Protein AF-A0A7K2YZA0-F1 (afdb_monomer)

Solvent-accessible surface area (backbone atoms only — not comparable to full-atom values): 5036 Å² total; per-residue (Å²): 134,83,79,82,76,71,86,74,88,71,52,68,64,88,79,91,63,82,63,75,94,44,72,83,58,48,45,68,35,37,32,52,49,43,53,49,28,36,53,78,51,66,57,85,77,54,80,64,52,53,54,50,47,57,59,54,14,67,50,59,36,42,59,48,50,50,52,27,18,51,44,45,41,73,66,46,84,72,76,72,87,124

Mean predicted aligned error: 5.59 Å

Nearest PDB structures (foldseek):
  3zhi-assembly1_A  TM=3.817E-01  e=6.417E+00  Lactococcus phage TP901-1

Sequence (82 aa):
MTEPIREVPVPREPLHAEPRGIECQTGAENRALLHRALADARVQLGSYDRLIIDWLSNWDSPTVLTVASLIARATGPTEQAT

pLDDT: mean 87.5, std 13.78, range [44.78, 98.25]

Structure (mmCIF, N/CA/C/O backbone):
data_AF-A0A7K2YZA0-F1
#
_entry.id   AF-A0A7K2YZA0-F1
#
loop_
_atom_site.group_PDB
_atom_site.id
_atom_site.type_symbol
_atom_site.label_atom_id
_atom_site.label_alt_id
_atom_site.label_comp_id
_atom_site.label_asym_id
_atom_site.label_entity_id
_atom_site.label_seq_id
_atom_site.pdbx_PDB_ins_code
_atom_site.Cartn_x
_atom_site.Cartn_y
_atom_site.Cartn_z
_atom_site.occupancy
_atom_site.B_iso_or_equiv
_atom_site.auth_seq_id
_atom_site.auth_comp_id
_atom_site.auth_asym_id
_atom_site.auth_atom_id
_atom_site.pdbx_PDB_model_num
ATOM 1 N N . MET A 1 1 ? -1.432 6.506 -25.080 1.00 44.78 1 MET A N 1
ATOM 2 C CA . MET A 1 1 ? -2.154 5.242 -24.833 1.00 44.78 1 MET A CA 1
ATOM 3 C C . MET A 1 1 ? -1.822 4.851 -23.408 1.00 44.78 1 MET A C 1
ATOM 5 O O . MET A 1 1 ? -0.642 4.731 -23.114 1.00 44.78 1 MET A O 1
ATOM 9 N N . THR A 1 2 ? -2.803 4.826 -22.508 1.00 65.56 2 THR A N 1
ATOM 10 C CA . THR A 1 2 ? -2.576 4.419 -21.113 1.00 65.56 2 THR A CA 1
ATOM 11 C C . THR A 1 2 ? -2.725 2.908 -21.070 1.00 65.56 2 THR A C 1
ATOM 13 O O . THR A 1 2 ? -3.808 2.408 -21.368 1.00 65.56 2 THR A O 1
ATOM 16 N N . GLU A 1 3 ? -1.638 2.196 -20.783 1.00 64.19 3 GLU A N 1
ATOM 17 C CA . GLU A 1 3 ? -1.677 0.746 -20.582 1.00 64.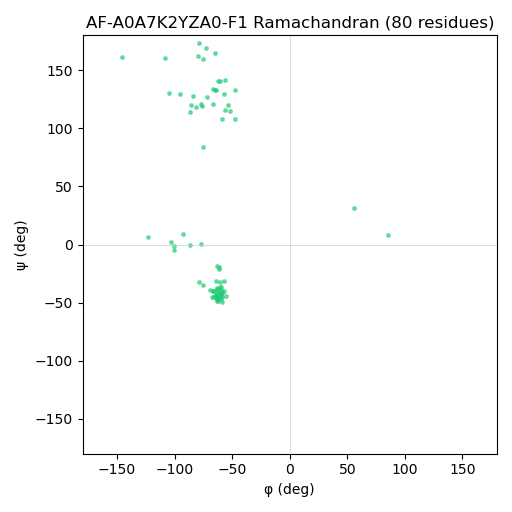19 3 GLU A CA 1
ATOM 18 C C . GLU A 1 3 ? -2.686 0.400 -19.469 1.00 64.19 3 GLU A C 1
ATOM 20 O O . GLU A 1 3 ? -2.799 1.149 -18.489 1.00 64.19 3 GLU A O 1
ATOM 25 N N . PRO A 1 4 ? -3.457 -0.691 -19.609 1.00 72.81 4 PRO A N 1
ATOM 26 C CA . PRO A 1 4 ? -4.404 -1.104 -18.584 1.00 72.81 4 PRO A CA 1
ATOM 27 C C . PRO A 1 4 ? -3.663 -1.508 -17.301 1.00 72.81 4 PRO A C 1
ATOM 29 O O . PRO A 1 4 ? -2.698 -2.266 -17.345 1.00 72.81 4 PRO A O 1
ATOM 32 N N . ILE A 1 5 ? -4.137 -1.014 -16.154 1.00 75.06 5 ILE A N 1
ATOM 33 C CA . ILE A 1 5 ? -3.606 -1.369 -14.830 1.00 75.06 5 ILE A CA 1
ATOM 34 C C . ILE A 1 5 ? -3.906 -2.848 -14.572 1.00 75.06 5 ILE A C 1
ATOM 36 O O . ILE A 1 5 ? -5.075 -3.245 -14.562 1.00 75.06 5 ILE A O 1
ATOM 40 N N . ARG A 1 6 ? -2.876 -3.671 -14.346 1.00 80.12 6 ARG A N 1
ATOM 41 C CA . ARG A 1 6 ? -3.070 -5.068 -13.957 1.00 80.12 6 ARG A CA 1
ATOM 42 C C . ARG A 1 6 ? -3.581 -5.136 -12.523 1.00 80.12 6 ARG A C 1
ATOM 44 O O . ARG A 1 6 ? -2.955 -4.625 -11.598 1.00 80.12 6 ARG A O 1
ATOM 51 N N . GLU A 1 7 ? -4.689 -5.837 -12.314 1.00 79.62 7 GLU A N 1
ATOM 52 C CA . GLU A 1 7 ? -5.170 -6.106 -10.964 1.00 79.62 7 GLU A CA 1
ATOM 53 C C . GLU A 1 7 ? -4.475 -7.323 -10.348 1.00 79.62 7 GLU A C 1
ATOM 55 O O . GLU A 1 7 ? -4.468 -8.419 -10.912 1.00 79.62 7 GLU A O 1
ATOM 60 N N . VAL A 1 8 ? -3.934 -7.134 -9.145 1.00 84.94 8 VAL A N 1
ATOM 61 C CA . VAL A 1 8 ? -3.408 -8.209 -8.297 1.00 84.94 8 VAL A CA 1
ATOM 62 C C . VAL A 1 8 ? -4.400 -8.473 -7.163 1.00 84.94 8 VAL A C 1
ATOM 64 O O . VAL A 1 8 ? -4.826 -7.517 -6.511 1.00 84.94 8 VAL A O 1
ATOM 67 N N . PRO A 1 9 ? -4.808 -9.726 -6.898 1.00 88.44 9 PRO A N 1
ATOM 68 C CA . PRO A 1 9 ? -5.677 -10.032 -5.765 1.00 88.44 9 PRO A CA 1
ATOM 69 C C . PRO A 1 9 ? -4.950 -9.771 -4.438 1.00 88.44 9 PRO A C 1
ATOM 71 O O . PRO A 1 9 ? -3.806 -10.182 -4.262 1.00 88.44 9 PRO A O 1
ATOM 74 N N . VAL A 1 10 ? -5.621 -9.103 -3.495 1.00 91.94 10 VAL A N 1
ATOM 75 C CA . VAL A 1 10 ? -5.080 -8.835 -2.151 1.00 91.94 10 VAL A CA 1
ATOM 76 C C . VAL A 1 10 ? -5.361 -10.037 -1.243 1.00 91.94 10 VAL A C 1
ATOM 78 O O . VAL A 1 10 ? -6.535 -10.353 -1.025 1.00 91.94 10 VAL A O 1
ATOM 81 N N . PRO A 1 11 ? -4.333 -10.703 -0.683 1.00 92.06 11 PRO A N 1
ATOM 82 C CA . PRO A 1 11 ? -4.538 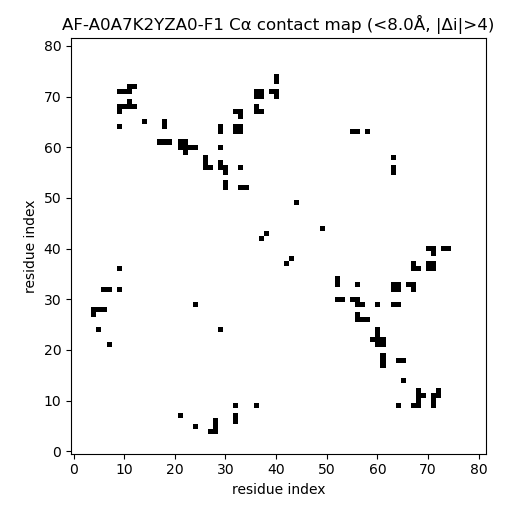-11.799 0.258 1.00 92.06 11 PRO A CA 1
ATOM 83 C C . PRO A 1 11 ? -5.228 -11.326 1.541 1.00 92.06 11 PRO A C 1
ATOM 85 O O . PRO A 1 11 ? -4.811 -10.337 2.148 1.00 92.06 11 PRO A O 1
ATOM 88 N N . ARG A 1 12 ? -6.254 -12.065 1.976 1.00 91.56 12 ARG A N 1
ATOM 89 C CA . ARG A 1 12 ? -7.014 -11.803 3.214 1.00 91.56 12 ARG A CA 1
ATOM 90 C C . ARG A 1 12 ? -6.651 -12.739 4.371 1.00 91.56 12 ARG A C 1
ATOM 92 O O . ARG A 1 12 ? -7.196 -12.603 5.452 1.00 91.56 12 ARG A O 1
ATOM 99 N N . GLU A 1 13 ? -5.691 -13.630 4.159 1.00 90.94 13 GLU A N 1
ATOM 100 C CA . GLU A 1 13 ? -5.147 -14.533 5.178 1.00 90.94 13 GLU A CA 1
ATOM 101 C C . GLU A 1 13 ? -3.726 -14.111 5.576 1.00 90.94 13 GLU A C 1
ATOM 103 O O . GLU A 1 13 ? -3.098 -13.344 4.830 1.00 90.94 13 GLU A O 1
ATOM 108 N N . PRO A 1 14 ? -3.202 -14.545 6.741 1.00 93.75 14 PRO A N 1
ATOM 109 C CA . PRO A 1 14 ? -1.800 -14.370 7.115 1.00 93.75 14 PRO A CA 1
ATOM 110 C C . PRO A 1 14 ? -0.833 -14.771 5.992 1.00 93.75 14 PRO A C 1
ATOM 112 O O . PRO A 1 14 ? -0.956 -15.831 5.383 1.00 93.75 14 PRO A O 1
ATOM 115 N N . LEU A 1 15 ? 0.152 -13.912 5.717 1.00 91.81 15 LEU A N 1
ATOM 116 C CA . LEU A 1 15 ? 1.219 -14.233 4.771 1.00 91.81 15 LEU A CA 1
ATOM 117 C C . LEU A 1 15 ? 2.269 -15.082 5.493 1.00 91.81 15 LEU A C 1
ATOM 119 O O . LEU A 1 15 ? 2.887 -14.618 6.448 1.00 91.81 15 LEU A O 1
ATOM 123 N N . HIS A 1 16 ? 2.477 -16.314 5.031 1.00 93.00 16 HIS A N 1
ATOM 124 C CA . HIS A 1 16 ? 3.496 -17.230 5.567 1.00 93.00 16 HIS A CA 1
ATOM 125 C C . HIS A 1 16 ? 4.768 -17.292 4.714 1.00 93.00 16 HIS A C 1
ATOM 127 O O . HIS A 1 16 ? 5.734 -17.958 5.078 1.00 93.00 16 HIS A O 1
ATOM 133 N N . ALA A 1 17 ? 4.764 -16.605 3.576 1.00 90.69 17 ALA A N 1
ATOM 134 C CA . ALA A 1 17 ? 5.884 -16.514 2.659 1.00 90.69 17 ALA A CA 1
ATOM 135 C C . ALA A 1 17 ? 5.915 -15.127 2.014 1.00 90.69 17 ALA A C 1
ATOM 137 O O . ALA A 1 17 ? 4.912 -14.409 1.990 1.00 90.69 17 ALA A O 1
ATOM 138 N N . GLU A 1 18 ? 7.078 -14.779 1.475 1.00 86.75 18 GLU A N 1
ATOM 139 C CA . GLU A 1 18 ? 7.264 -13.589 0.652 1.00 86.75 18 GLU A CA 1
ATOM 140 C C . GLU A 1 18 ? 6.303 -13.613 -0.557 1.00 8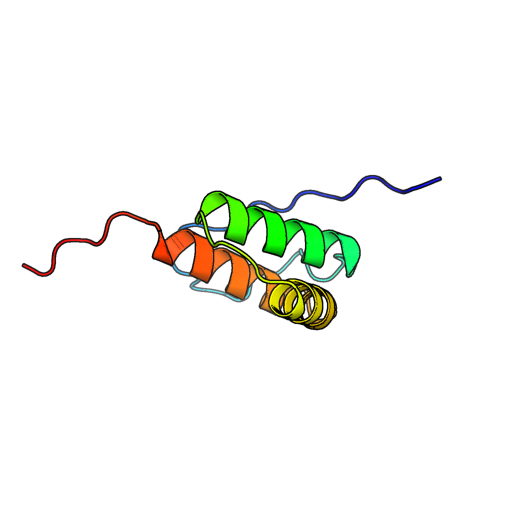6.75 18 GLU A C 1
ATOM 142 O O . GLU A 1 18 ? 6.253 -14.624 -1.271 1.00 86.75 18 GLU A O 1
ATOM 147 N N . PRO A 1 19 ? 5.540 -12.533 -0.814 1.00 84.88 19 PRO A N 1
ATOM 148 C CA . PRO A 1 19 ? 4.622 -12.462 -1.944 1.00 84.88 19 PRO A CA 1
ATOM 149 C C . PRO A 1 19 ? 5.377 -12.248 -3.261 1.00 84.88 19 PRO A C 1
ATOM 151 O O . PRO A 1 19 ? 5.535 -11.128 -3.745 1.00 84.88 19 PRO A O 1
ATOM 154 N N . ARG A 1 20 ? 5.847 -13.360 -3.830 1.00 79.88 20 ARG A N 1
ATOM 155 C CA . ARG A 1 20 ? 6.555 -13.413 -5.115 1.00 79.88 20 ARG A CA 1
ATOM 156 C C . ARG A 1 20 ? 5.609 -13.364 -6.318 1.00 79.88 20 ARG A C 1
ATOM 158 O O . ARG A 1 20 ? 4.423 -13.667 -6.201 1.00 79.88 20 ARG A O 1
ATOM 165 N N . GLY A 1 21 ? 6.144 -13.045 -7.495 1.00 76.31 21 GLY A N 1
ATOM 166 C CA . GLY A 1 21 ? 5.426 -13.028 -8.780 1.00 76.31 21 GLY A CA 1
ATOM 167 C C . GLY A 1 21 ? 4.684 -11.721 -9.086 1.00 76.31 21 GLY A C 1
ATOM 168 O O . GLY A 1 21 ? 3.914 -11.650 -10.051 1.00 76.31 21 GLY A O 1
ATOM 169 N N . ILE A 1 22 ? 4.901 -10.691 -8.267 1.00 76.06 22 ILE A N 1
ATOM 170 C CA . ILE A 1 22 ? 4.309 -9.354 -8.402 1.00 76.06 22 ILE A CA 1
ATOM 171 C C . ILE A 1 22 ? 5.360 -8.239 -8.484 1.00 76.06 22 ILE A C 1
ATOM 173 O O . ILE A 1 22 ? 5.011 -7.061 -8.491 1.00 76.06 22 ILE A O 1
ATOM 177 N N . GLU A 1 23 ? 6.639 -8.601 -8.556 1.00 77.88 23 GLU A N 1
ATOM 178 C CA . GLU A 1 23 ? 7.796 -7.704 -8.490 1.00 77.88 23 GLU A CA 1
ATOM 179 C C . GLU A 1 23 ? 7.814 -6.685 -9.640 1.00 77.88 23 GLU A C 1
ATOM 181 O O . GLU A 1 23 ? 8.419 -5.627 -9.517 1.00 77.88 23 GLU A O 1
ATOM 186 N N . CYS A 1 24 ? 7.116 -6.974 -10.743 1.00 73.44 24 CYS A N 1
ATOM 187 C CA . CYS A 1 24 ? 7.053 -6.121 -11.930 1.00 73.44 24 CYS A CA 1
ATOM 188 C C . CYS A 1 24 ? 5.874 -5.133 -11.954 1.00 73.44 24 CYS A C 1
ATOM 190 O O . CYS A 1 24 ? 5.640 -4.533 -13.002 1.00 73.44 24 CYS A O 1
ATOM 192 N N . GLN A 1 25 ? 5.112 -4.973 -10.863 1.00 83.12 25 GLN A N 1
ATOM 193 C CA .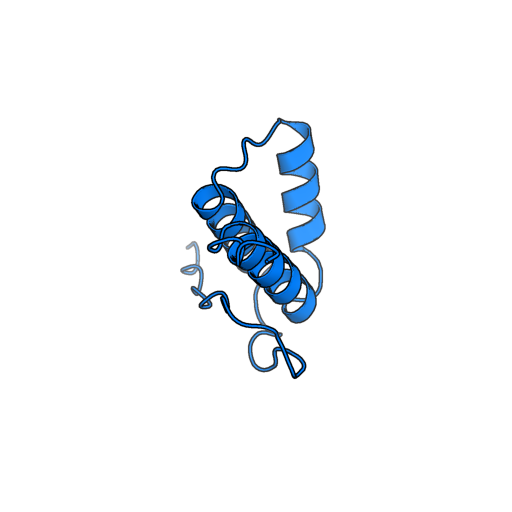 GLN A 1 25 ? 4.091 -3.918 -10.820 1.00 83.12 25 GLN A CA 1
ATOM 194 C C . GLN A 1 25 ? 4.726 -2.528 -10.949 1.00 83.12 25 GLN A C 1
ATOM 196 O O . GLN A 1 25 ? 5.774 -2.229 -10.379 1.00 83.12 25 GLN A O 1
ATOM 201 N N . THR A 1 26 ? 4.055 -1.664 -11.695 1.00 90.81 26 THR A N 1
ATOM 202 C CA . THR A 1 26 ? 4.353 -0.239 -11.795 1.00 90.81 26 THR A CA 1
ATOM 203 C C . THR A 1 26 ? 3.889 0.499 -10.538 1.00 90.81 26 THR A C 1
ATOM 205 O O . THR A 1 26 ? 2.968 0.065 -9.843 1.00 90.81 26 THR A O 1
ATOM 208 N N . GLY A 1 27 ? 4.442 1.690 -10.281 1.00 91.50 27 GLY A N 1
ATOM 209 C CA . GLY A 1 27 ? 3.955 2.548 -9.192 1.00 91.50 27 GLY A CA 1
ATOM 210 C C . GLY A 1 27 ? 2.462 2.890 -9.319 1.00 91.50 27 GLY A C 1
ATOM 211 O O . GLY A 1 27 ? 1.751 2.985 -8.323 1.00 91.50 27 GLY A O 1
ATOM 212 N N . ALA A 1 28 ? 1.937 2.987 -10.547 1.00 91.81 28 ALA A N 1
ATOM 213 C CA . ALA A 1 28 ? 0.509 3.207 -10.781 1.00 91.81 28 ALA A CA 1
ATOM 214 C C . ALA A 1 28 ? -0.358 2.010 -10.345 1.00 91.81 28 ALA A C 1
ATOM 216 O O . ALA A 1 28 ? -1.424 2.219 -9.762 1.00 91.81 28 ALA A O 1
ATOM 217 N N . GLU A 1 29 ? 0.100 0.780 -10.587 1.00 93.62 29 GLU A N 1
ATOM 218 C CA . GLU A 1 29 ? -0.561 -0.453 -10.131 1.00 93.62 29 GLU A CA 1
ATOM 219 C C . GLU A 1 29 ? -0.510 -0.580 -8.608 1.00 93.62 29 GLU A C 1
ATOM 221 O O . GLU A 1 29 ? -1.547 -0.777 -7.973 1.00 93.62 29 GLU A O 1
ATOM 226 N N . ASN A 1 30 ? 0.652 -0.324 -8.006 1.00 95.25 30 ASN A N 1
ATOM 227 C CA . ASN A 1 30 ? 0.816 -0.282 -6.553 1.00 95.25 30 ASN A CA 1
ATOM 228 C C . ASN A 1 30 ? -0.094 0.773 -5.900 1.00 95.25 30 ASN A C 1
ATOM 230 O O . ASN A 1 30 ? -0.735 0.514 -4.878 1.00 95.25 30 ASN A O 1
ATOM 234 N N . ARG A 1 31 ? -0.215 1.958 -6.509 1.00 95.75 31 ARG A N 1
ATOM 235 C CA . ARG A 1 31 ? -1.104 3.023 -6.027 1.00 95.75 31 ARG A CA 1
ATOM 236 C C . ARG A 1 31 ? -2.567 2.596 -6.091 1.00 95.75 31 ARG A C 1
ATOM 238 O O . ARG A 1 31 ? -3.303 2.790 -5.123 1.00 95.75 31 ARG A O 1
ATOM 245 N N . ALA A 1 32 ? 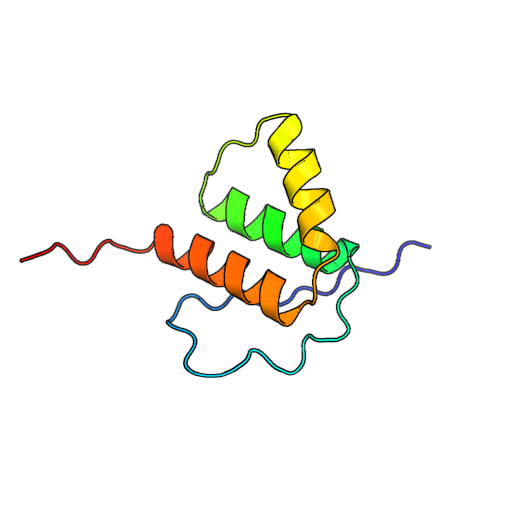-2.993 2.009 -7.209 1.00 94.50 32 ALA A N 1
ATOM 246 C CA . ALA A 1 32 ? -4.353 1.502 -7.369 1.00 94.50 32 ALA A CA 1
ATOM 247 C C . ALA A 1 32 ? -4.672 0.404 -6.338 1.00 94.50 32 ALA A C 1
ATOM 249 O O . ALA A 1 32 ? -5.742 0.424 -5.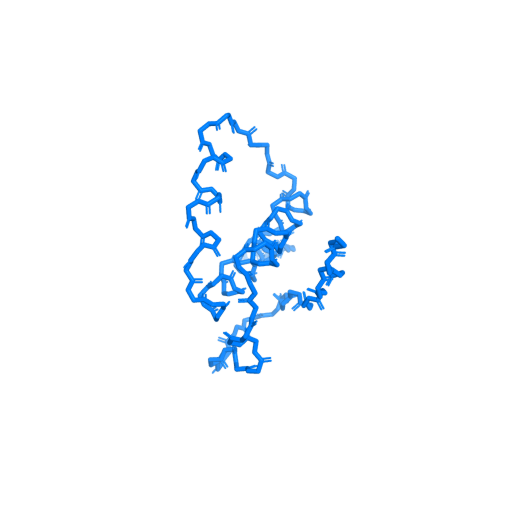726 1.00 94.50 32 ALA A O 1
ATOM 250 N N . LEU A 1 33 ? -3.719 -0.499 -6.089 1.00 95.00 33 LEU A N 1
ATOM 251 C CA . LEU A 1 33 ? -3.828 -1.568 -5.100 1.00 95.00 33 LEU A CA 1
ATOM 252 C C . LEU A 1 33 ? -4.063 -1.026 -3.682 1.00 95.00 33 LEU A C 1
ATOM 254 O O . LEU A 1 33 ? -5.002 -1.464 -3.011 1.00 95.00 33 LEU A O 1
ATOM 258 N N . LEU A 1 34 ? -3.257 -0.049 -3.245 1.00 96.50 34 LEU A N 1
ATOM 259 C CA . LEU A 1 34 ? -3.398 0.588 -1.930 1.00 96.50 34 LEU A CA 1
ATOM 260 C C . LEU A 1 34 ? -4.729 1.329 -1.796 1.00 96.50 34 LEU A C 1
ATOM 262 O O . LEU A 1 34 ? -5.428 1.154 -0.798 1.00 96.50 34 LEU A O 1
ATOM 266 N N . HIS A 1 35 ? -5.113 2.121 -2.801 1.00 96.31 35 HIS A N 1
ATOM 267 C CA . HIS A 1 35 ? -6.387 2.841 -2.768 1.00 96.31 35 HIS A CA 1
ATOM 268 C C . HIS A 1 35 ? -7.585 1.900 -2.687 1.00 96.31 35 HIS A C 1
ATOM 270 O O . HIS A 1 35 ? -8.505 2.177 -1.920 1.00 96.31 35 HIS A O 1
ATOM 276 N N . ARG A 1 36 ? -7.567 0.785 -3.426 1.00 94.94 36 ARG A N 1
ATOM 277 C CA . ARG A 1 36 ? -8.626 -0.224 -3.348 1.00 94.94 36 ARG A CA 1
ATOM 278 C C . ARG A 1 36 ? -8.694 -0.851 -1.957 1.00 94.94 36 ARG A C 1
ATOM 280 O O . ARG A 1 36 ? -9.769 -0.880 -1.374 1.00 94.94 36 ARG A O 1
ATOM 287 N N . ALA A 1 37 ? -7.560 -1.279 -1.397 1.00 95.38 37 ALA A N 1
ATOM 288 C CA . ALA A 1 37 ? -7.524 -1.875 -0.059 1.00 95.38 37 ALA A CA 1
ATOM 289 C C . ALA A 1 37 ? -8.049 -0.914 1.025 1.00 95.38 37 ALA A C 1
ATOM 291 O O . ALA A 1 37 ? -8.837 -1.314 1.880 1.00 95.38 37 ALA A O 1
ATOM 292 N N . LEU A 1 38 ? -7.664 0.365 0.966 1.00 96.56 38 LEU A N 1
ATOM 293 C CA . LEU A 1 38 ? -8.133 1.403 1.892 1.00 96.56 38 LEU A CA 1
ATOM 294 C C . LEU A 1 38 ? -9.627 1.709 1.726 1.00 96.56 38 LEU A C 1
ATOM 296 O O . LEU A 1 38 ? -10.330 1.888 2.721 1.00 96.56 38 LEU A O 1
ATOM 300 N N . ALA A 1 39 ? -10.118 1.756 0.485 1.00 94.88 39 ALA A N 1
ATOM 301 C CA . ALA A 1 39 ? -11.530 1.983 0.189 1.00 94.88 39 ALA A CA 1
ATOM 302 C C . ALA A 1 39 ? -12.407 0.819 0.675 1.00 94.88 39 ALA A C 1
ATOM 304 O O . ALA A 1 39 ? -13.414 1.058 1.342 1.00 94.88 39 ALA A O 1
ATOM 305 N N . ASP A 1 40 ? -11.990 -0.425 0.421 1.00 93.50 40 ASP A N 1
ATOM 306 C CA . ASP A 1 40 ? -12.657 -1.633 0.922 1.00 93.50 40 ASP A CA 1
ATOM 307 C C . ASP A 1 40 ? -12.696 -1.644 2.458 1.00 93.50 40 ASP A C 1
ATOM 309 O O . ASP A 1 40 ? -13.700 -2.023 3.064 1.00 93.50 40 ASP A O 1
ATOM 313 N N . ALA A 1 41 ? -11.628 -1.151 3.093 1.00 94.00 41 ALA A N 1
ATOM 314 C CA . ALA A 1 41 ? -11.536 -0.975 4.537 1.00 94.00 41 ALA A CA 1
ATOM 315 C C . ALA A 1 41 ? -12.295 0.250 5.085 1.00 94.00 41 ALA A C 1
ATOM 317 O O . ALA A 1 41 ? -12.287 0.488 6.293 1.00 94.00 41 ALA A O 1
ATOM 318 N N . ARG A 1 42 ? -12.960 1.029 4.220 1.00 95.38 42 ARG A N 1
ATOM 319 C CA . ARG A 1 42 ? -13.689 2.265 4.558 1.00 95.38 42 ARG A CA 1
ATOM 320 C C . ARG A 1 42 ? -12.832 3.315 5.277 1.00 95.38 42 ARG A C 1
ATOM 322 O O . ARG A 1 42 ? -13.346 4.100 6.072 1.00 95.38 42 ARG A O 1
ATOM 329 N N . VAL A 1 43 ? -11.533 3.362 4.980 1.00 95.94 43 VAL A N 1
ATOM 330 C CA . VAL A 1 43 ? -10.625 4.377 5.524 1.00 95.94 43 VAL A CA 1
ATOM 331 C C . VAL A 1 43 ? -10.855 5.704 4.800 1.00 95.94 43 VAL A C 1
ATOM 333 O O . VAL A 1 43 ? -10.671 5.810 3.587 1.00 95.94 43 VAL A O 1
ATOM 336 N N . GLN A 1 44 ? -11.243 6.741 5.542 1.00 96.56 44 GLN A N 1
ATOM 337 C CA . GLN A 1 44 ? -11.351 8.093 4.998 1.00 96.56 44 GLN A CA 1
ATOM 338 C C . GLN A 1 44 ? -9.957 8.715 4.861 1.00 96.56 44 GLN A C 1
ATOM 340 O O . GLN A 1 44 ? -9.261 8.894 5.854 1.00 96.56 44 GLN A O 1
ATOM 345 N N . LEU A 1 45 ? -9.577 9.091 3.637 1.00 97.12 45 LEU A N 1
ATOM 346 C CA . LEU A 1 45 ? -8.285 9.725 3.363 1.00 97.12 45 LEU A CA 1
ATOM 347 C C . LEU A 1 45 ? -8.392 11.253 3.342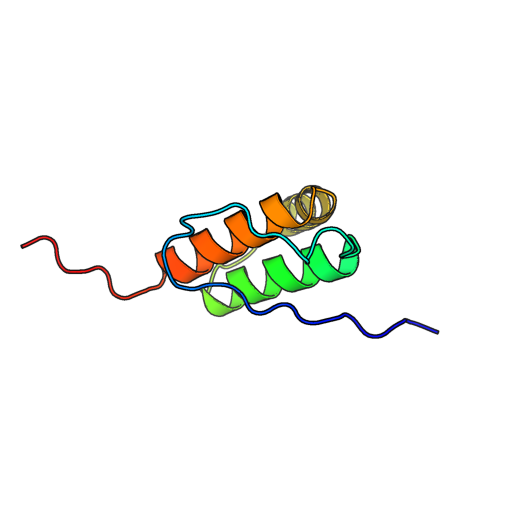 1.00 97.12 45 LEU A C 1
ATOM 349 O O . LEU A 1 45 ? -9.208 11.832 2.609 1.00 97.12 45 LEU A O 1
ATOM 353 N N . GLY A 1 46 ? -7.507 11.909 4.084 1.00 98.25 46 GLY A N 1
ATOM 354 C CA . GLY A 1 46 ? -7.211 13.335 4.002 1.00 98.25 46 GLY A CA 1
ATOM 355 C C . GLY A 1 46 ? -6.288 13.683 2.830 1.00 98.25 46 GLY A C 1
ATOM 356 O O . GLY A 1 46 ? -5.804 12.820 2.092 1.00 98.25 46 GLY A O 1
ATOM 357 N N . SER A 1 47 ? -6.073 14.978 2.593 1.00 97.69 47 SER A N 1
ATOM 358 C CA . SER A 1 47 ? -5.254 15.444 1.463 1.00 97.69 47 SER A CA 1
ATOM 359 C C . SER A 1 47 ? -3.800 14.982 1.570 1.00 97.69 47 SER A C 1
ATOM 361 O O . SER A 1 47 ? -3.212 14.600 0.565 1.00 97.69 47 SER A O 1
ATOM 363 N N . TYR A 1 48 ? -3.240 14.969 2.782 1.00 97.94 48 TYR A N 1
ATOM 364 C CA . TYR A 1 48 ? -1.860 14.539 3.002 1.00 97.94 48 TYR A CA 1
ATOM 365 C C . TYR A 1 48 ? -1.708 13.014 2.931 1.00 97.94 48 TYR A C 1
ATOM 367 O O . TYR A 1 48 ? -0.738 12.532 2.356 1.00 97.94 48 TYR A O 1
ATOM 375 N N . ASP A 1 49 ? -2.709 12.252 3.388 1.00 98.12 49 ASP A N 1
ATOM 376 C CA . ASP A 1 49 ? -2.718 10.790 3.252 1.00 98.12 49 ASP A CA 1
ATOM 377 C C . ASP A 1 49 ? -2.585 10.374 1.788 1.00 98.12 49 ASP A C 1
ATOM 379 O O . ASP A 1 49 ? -1.837 9.461 1.472 1.00 98.12 49 ASP A O 1
ATOM 383 N N . ARG A 1 50 ? -3.244 11.087 0.865 1.00 97.12 50 ARG A N 1
ATOM 384 C CA . ARG A 1 50 ? -3.113 10.823 -0.578 1.00 97.12 50 ARG A CA 1
ATOM 385 C C . ARG A 1 50 ? -1.678 11.004 -1.078 1.00 97.12 50 ARG A C 1
ATOM 387 O O . ARG A 1 50 ? -1.243 10.220 -1.912 1.00 97.12 50 ARG A O 1
ATOM 394 N N . LEU A 1 51 ? -0.942 11.987 -0.553 1.00 97.62 51 LEU A N 1
ATOM 395 C CA . LEU A 1 51 ? 0.478 12.175 -0.872 1.00 97.62 51 LEU A CA 1
ATOM 396 C C . LEU A 1 51 ? 1.330 11.044 -0.288 1.00 97.62 51 LEU A C 1
ATOM 398 O O . LEU A 1 51 ? 2.243 10.562 -0.951 1.00 97.62 51 LEU A O 1
ATOM 402 N N . ILE A 1 52 ? 1.006 10.584 0.924 1.00 97.62 52 ILE A N 1
ATOM 403 C CA . ILE A 1 52 ? 1.674 9.436 1.547 1.00 97.62 52 ILE A CA 1
ATOM 404 C C . ILE A 1 52 ? 1.416 8.161 0.739 1.00 97.62 52 ILE A C 1
ATOM 406 O O . ILE A 1 52 ? 2.354 7.410 0.499 1.00 97.62 52 ILE A O 1
ATOM 410 N N . ILE A 1 53 ? 0.183 7.914 0.286 1.00 97.06 53 ILE A N 1
ATOM 411 C CA . ILE A 1 53 ? -0.142 6.746 -0.543 1.00 97.06 53 ILE A CA 1
ATOM 412 C C . ILE A 1 53 ? 0.574 6.809 -1.896 1.00 97.06 53 ILE A C 1
ATOM 414 O O . ILE A 1 53 ? 1.091 5.791 -2.351 1.00 97.06 53 ILE A O 1
ATOM 418 N N . ASP A 1 54 ? 0.664 7.986 -2.517 1.00 96.25 54 ASP A N 1
ATOM 419 C CA . ASP A 1 54 ? 1.440 8.159 -3.747 1.00 96.25 54 ASP A CA 1
ATOM 420 C C . ASP A 1 54 ? 2.934 7.887 -3.511 1.00 96.25 54 ASP A C 1
ATOM 422 O O . ASP A 1 54 ? 3.551 7.138 -4.266 1.00 96.25 54 ASP A O 1
ATOM 426 N N . TRP A 1 55 ? 3.504 8.375 -2.405 1.00 97.19 55 TRP A N 1
ATOM 427 C CA . TRP A 1 55 ? 4.881 8.065 -2.019 1.00 97.19 55 TRP A CA 1
ATOM 428 C C . TRP A 1 55 ? 5.098 6.564 -1.754 1.00 97.19 55 TRP A C 1
ATOM 430 O O . TRP A 1 55 ? 6.021 5.981 -2.326 1.00 97.19 55 TRP A O 1
ATOM 440 N N . LEU A 1 56 ? 4.226 5.925 -0.961 1.00 96.81 56 LEU A N 1
ATOM 441 C CA . LEU A 1 56 ? 4.272 4.488 -0.654 1.00 96.81 56 LEU A CA 1
ATOM 442 C C . LEU A 1 56 ? 4.143 3.617 -1.905 1.00 96.81 56 LEU A C 1
ATOM 444 O O . LEU A 1 56 ? 4.729 2.542 -1.964 1.00 96.81 56 LEU A O 1
ATOM 448 N N . SER A 1 57 ? 3.404 4.070 -2.919 1.00 95.94 57 SER A N 1
ATOM 449 C CA . SER A 1 57 ? 3.217 3.308 -4.156 1.00 95.94 57 SER A CA 1
ATOM 450 C C . SER A 1 57 ? 4.510 3.070 -4.945 1.00 95.94 57 SER A C 1
ATOM 452 O O . SER A 1 57 ? 4.570 2.157 -5.767 1.00 95.94 57 SER A O 1
ATOM 454 N N . ASN A 1 58 ? 5.555 3.855 -4.666 1.00 95.50 58 ASN A N 1
ATOM 455 C CA . ASN A 1 58 ? 6.870 3.719 -5.290 1.00 95.50 58 ASN A CA 1
ATOM 456 C C . ASN A 1 58 ? 7.786 2.714 -4.574 1.00 95.50 58 ASN A C 1
ATOM 458 O O . ASN A 1 58 ? 8.932 2.538 -4.988 1.00 95.50 58 ASN A O 1
ATOM 462 N N . TRP A 1 59 ? 7.325 2.092 -3.487 1.00 95.31 59 TRP A N 1
ATOM 463 C CA . TRP A 1 59 ? 8.053 1.004 -2.840 1.00 95.31 59 TRP A CA 1
ATOM 464 C C . TRP A 1 59 ? 7.976 -0.276 -3.676 1.00 95.31 59 TRP A C 1
ATOM 466 O O . TRP A 1 59 ? 7.211 -0.370 -4.640 1.00 95.31 59 TRP A O 1
ATOM 476 N N . ASP A 1 60 ? 8.783 -1.269 -3.308 1.00 93.56 60 ASP A N 1
ATOM 477 C CA . ASP A 1 60 ? 8.736 -2.569 -3.958 1.00 93.56 60 ASP A CA 1
ATOM 478 C C . 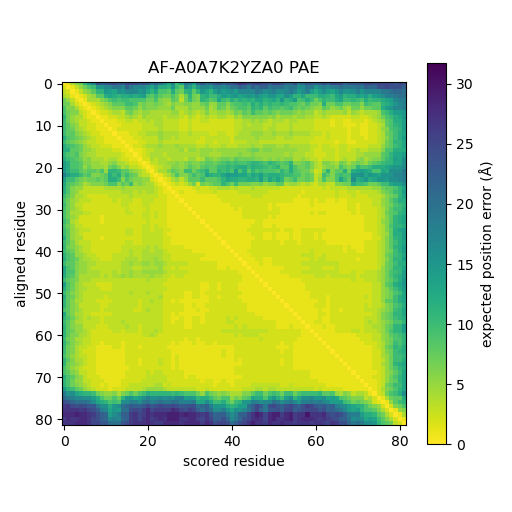ASP A 1 60 ? 7.347 -3.211 -3.802 1.00 93.56 60 ASP A C 1
ATOM 480 O O . ASP A 1 60 ? 6.676 -3.120 -2.768 1.00 93.56 60 ASP A O 1
ATOM 484 N N . SER A 1 61 ? 6.906 -3.863 -4.870 1.00 94.38 61 SER A N 1
ATOM 485 C CA . SER A 1 61 ? 5.564 -4.428 -4.975 1.00 94.38 61 SER A CA 1
ATOM 486 C C . SER A 1 61 ? 5.249 -5.474 -3.893 1.00 94.38 61 SER A C 1
ATOM 488 O O . SER A 1 61 ? 4.127 -5.442 -3.375 1.00 94.38 61 SER A O 1
ATOM 490 N N . PRO A 1 62 ? 6.182 -6.367 -3.487 1.00 94.31 62 PRO A N 1
ATOM 491 C CA . PRO A 1 62 ? 5.981 -7.253 -2.338 1.00 94.31 62 PRO A CA 1
ATOM 492 C C . PRO A 1 62 ? 5.626 -6.511 -1.044 1.00 94.31 62 PRO A C 1
ATOM 494 O O . PRO A 1 62 ? 4.678 -6.900 -0.347 1.00 94.31 62 PRO A O 1
ATOM 497 N N . THR A 1 63 ? 6.317 -5.410 -0.739 1.00 94.88 63 THR A N 1
ATOM 498 C CA . THR A 1 63 ? 5.997 -4.585 0.430 1.00 94.88 63 THR A CA 1
ATOM 499 C C . THR A 1 63 ? 4.621 -3.932 0.300 1.00 94.88 63 THR A C 1
ATOM 501 O O . THR A 1 63 ? 3.820 -3.990 1.237 1.00 94.88 63 THR A O 1
ATOM 504 N N . VAL A 1 64 ? 4.286 -3.380 -0.869 1.00 96.06 64 VAL A N 1
ATOM 505 C CA . VAL A 1 64 ? 2.966 -2.769 -1.107 1.00 96.06 64 VAL A CA 1
ATOM 506 C C . VAL A 1 64 ? 1.830 -3.789 -0.942 1.00 96.06 64 VAL A C 1
ATOM 508 O O . VAL A 1 64 ? 0.838 -3.500 -0.265 1.00 96.06 64 VAL A O 1
ATOM 511 N N . LEU A 1 65 ? 1.969 -5.003 -1.490 1.00 95.75 65 LEU A N 1
ATOM 512 C CA . LEU A 1 65 ? 0.970 -6.066 -1.315 1.00 95.75 65 LEU A CA 1
ATOM 513 C C . LEU A 1 65 ? 0.841 -6.482 0.152 1.00 95.75 65 LEU A C 1
ATOM 515 O O . LEU A 1 65 ? -0.267 -6.741 0.620 1.00 95.75 65 LEU A O 1
ATOM 519 N N . THR A 1 66 ? 1.954 -6.518 0.886 1.00 95.94 66 THR A N 1
ATOM 520 C CA . THR A 1 66 ? 1.952 -6.826 2.320 1.00 95.94 66 THR A CA 1
ATOM 521 C C . THR A 1 66 ? 1.128 -5.801 3.100 1.00 95.94 66 THR A C 1
ATOM 523 O O . THR A 1 66 ? 0.276 -6.185 3.902 1.00 95.94 66 THR A O 1
ATOM 526 N N . VAL A 1 67 ? 1.300 -4.505 2.819 1.00 96.56 67 VAL A N 1
ATOM 527 C CA . VAL A 1 67 ? 0.498 -3.432 3.434 1.00 96.56 67 VAL A CA 1
ATOM 528 C C . VAL A 1 67 ? -0.980 -3.559 3.058 1.00 96.56 67 VAL A C 1
ATOM 530 O O . VAL A 1 67 ? -1.840 -3.522 3.938 1.00 96.56 67 VAL A O 1
ATOM 533 N N . ALA A 1 68 ? -1.293 -3.774 1.777 1.00 96.00 68 ALA A N 1
ATOM 534 C CA . ALA A 1 68 ? -2.670 -3.977 1.326 1.00 96.00 68 ALA A CA 1
ATOM 535 C C . ALA A 1 68 ? -3.329 -5.191 2.011 1.00 96.00 68 ALA A C 1
ATOM 537 O O . ALA A 1 68 ? -4.483 -5.112 2.434 1.00 96.00 68 ALA A O 1
ATOM 538 N N . SER A 1 69 ? -2.586 -6.291 2.174 1.00 95.50 69 SER A N 1
ATOM 539 C CA . SER A 1 69 ? -3.038 -7.488 2.889 1.00 95.50 69 SER A CA 1
ATOM 540 C C . SER A 1 69 ? -3.329 -7.189 4.360 1.00 95.50 69 SER A C 1
ATOM 542 O O . SER A 1 69 ? -4.389 -7.556 4.860 1.00 95.50 69 SER A O 1
ATOM 544 N N . LEU A 1 70 ? -2.440 -6.466 5.051 1.00 96.44 70 LEU A N 1
ATOM 545 C CA . LEU A 1 70 ? -2.651 -6.062 6.445 1.00 96.44 70 LEU A CA 1
ATOM 546 C C . LEU A 1 70 ? -3.920 -5.218 6.611 1.00 96.44 70 LEU A C 1
ATOM 548 O O . LEU A 1 70 ? -4.718 -5.501 7.503 1.00 96.44 70 LEU A O 1
ATOM 552 N N . ILE A 1 71 ? -4.135 -4.238 5.729 1.00 95.75 71 ILE A N 1
ATOM 553 C CA . ILE A 1 71 ? -5.341 -3.396 5.726 1.00 95.75 71 ILE A CA 1
ATOM 554 C C . ILE A 1 71 ? -6.597 -4.255 5.542 1.00 95.75 71 ILE A C 1
ATOM 556 O O . ILE A 1 71 ? -7.553 -4.115 6.301 1.00 95.75 71 ILE A O 1
ATOM 560 N N . ALA A 1 72 ? -6.581 -5.176 4.575 1.00 93.62 72 ALA A N 1
ATOM 561 C CA . ALA A 1 72 ? -7.715 -6.054 4.303 1.00 93.62 72 ALA A CA 1
ATOM 562 C C . ALA A 1 72 ? -8.035 -7.004 5.472 1.00 93.62 72 ALA A C 1
ATOM 564 O O . ALA A 1 72 ? -9.195 -7.351 5.674 1.00 93.62 72 ALA A O 1
ATOM 565 N N . ARG A 1 73 ? -7.028 -7.426 6.248 1.00 93.25 73 ARG A N 1
ATOM 566 C CA . ARG A 1 73 ? -7.228 -8.272 7.438 1.00 93.25 73 ARG A CA 1
ATOM 567 C C . ARG A 1 73 ? -7.697 -7.495 8.654 1.00 93.25 73 ARG A C 1
ATOM 569 O O . ARG A 1 73 ? -8.467 -8.027 9.444 1.00 93.25 73 ARG A O 1
ATOM 576 N N . ALA A 1 74 ? -7.273 -6.241 8.791 1.00 92.88 74 ALA A N 1
ATOM 577 C CA . ALA A 1 74 ? -7.699 -5.380 9.891 1.00 92.88 74 ALA A CA 1
ATOM 578 C C . ALA A 1 74 ? -9.218 -5.125 9.894 1.00 92.88 74 ALA A C 1
ATOM 580 O O . ALA A 1 74 ? -9.770 -4.754 10.925 1.00 92.88 74 ALA A O 1
ATOM 581 N N . THR A 1 75 ? -9.892 -5.336 8.759 1.00 84.44 75 THR A N 1
ATOM 582 C CA . THR A 1 75 ? -11.349 -5.201 8.620 1.00 84.44 75 THR A CA 1
ATOM 583 C C . THR A 1 75 ? -12.110 -6.524 8.644 1.00 84.44 75 THR A C 1
ATOM 585 O O . THR A 1 75 ? -13.341 -6.514 8.573 1.00 84.44 75 THR A O 1
ATOM 588 N N . GLY A 1 76 ? -11.408 -7.657 8.761 1.00 70.56 76 GLY A N 1
ATOM 589 C CA . GLY A 1 76 ? -12.024 -8.964 8.977 1.00 70.56 76 GLY A CA 1
ATOM 590 C C . GLY A 1 76 ? -12.739 -9.041 10.334 1.00 70.56 76 GLY A C 1
ATOM 591 O O . GLY A 1 76 ? -12.512 -8.186 11.195 1.00 70.56 76 GLY A O 1
ATOM 592 N N . PRO A 1 77 ? -13.610 -10.047 10.551 1.00 62.09 77 PRO A N 1
ATOM 593 C CA . PRO A 1 77 ? -14.239 -10.255 11.847 1.00 62.09 77 PRO A CA 1
ATOM 594 C C . PRO A 1 77 ? -13.141 -10.343 12.899 1.00 62.09 77 PRO A C 1
ATOM 596 O O . PRO A 1 77 ? -12.263 -11.200 12.815 1.00 62.09 77 PRO A O 1
ATOM 599 N N . THR A 1 78 ? -13.168 -9.437 13.872 1.00 56.81 78 THR A N 1
ATOM 600 C CA . THR A 1 78 ? -12.380 -9.610 15.084 1.00 56.81 78 THR A CA 1
ATOM 601 C C . THR A 1 78 ? -12.875 -10.921 15.677 1.00 56.81 78 THR A C 1
ATOM 603 O O . THR A 1 78 ? -14.025 -10.977 16.116 1.00 56.81 78 THR A O 1
ATOM 606 N N . GLU A 1 79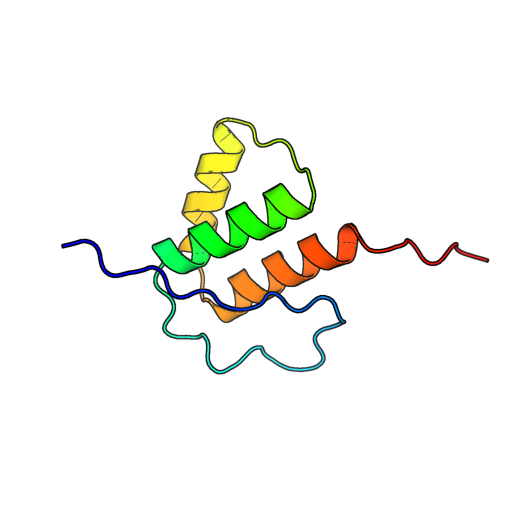 ? -12.083 -11.997 15.628 1.00 55.78 79 GLU A N 1
ATOM 607 C CA . GLU A 1 79 ? -12.353 -13.127 16.510 1.00 55.78 79 GLU A CA 1
ATOM 608 C C . GLU A 1 79 ? -12.462 -12.520 17.902 1.00 55.78 79 GLU A C 1
ATOM 610 O O . GLU A 1 79 ? -11.538 -11.855 18.380 1.00 55.78 79 GLU A O 1
ATOM 615 N N . GLN A 1 80 ? -13.663 -12.609 18.475 1.00 45.38 80 GLN A N 1
ATOM 616 C CA . GLN A 1 80 ? -13.917 -12.087 19.798 1.00 45.38 80 GLN A CA 1
ATOM 617 C C . GLN A 1 80 ? -12.902 -12.755 20.714 1.00 45.38 80 GLN A C 1
ATOM 619 O O . GLN A 1 80 ? -12.920 -13.978 20.864 1.00 45.38 80 GLN A O 1
ATOM 624 N N . ALA A 1 81 ? -12.010 -11.945 21.285 1.00 45.00 81 ALA A N 1
ATOM 625 C CA . ALA A 1 81 ? -11.227 -12.340 22.436 1.00 45.00 81 ALA A CA 1
ATOM 626 C C . ALA A 1 81 ? -12.211 -12.955 23.441 1.00 45.00 81 ALA A C 1
ATOM 628 O O . ALA A 1 81 ? -13.098 -12.263 23.947 1.00 45.00 81 ALA A O 1
ATOM 629 N N . THR A 1 82 ? -12.122 -14.276 23.578 1.00 46.41 82 THR A N 1
ATOM 630 C CA . THR A 1 82 ? -12.865 -15.077 24.551 1.00 46.41 82 THR A CA 1
ATOM 631 C C . THR A 1 82 ? -12.179 -14.955 25.899 1.00 46.41 82 THR A C 1
ATOM 633 O O . THR A 1 82 ? -10.926 -14.921 25.908 1.00 46.41 82 THR A O 1
#

Foldseek 3Di:
DDPDQDDDDQDQDDDPDQPPPFQPHDLVNLLVLQVVLCVVLVPDDDPVNSVVSSVVSPDGPSVSSVVSNVSSNVSPPPPPPD

Secondary structure (DSSP, 8-state):
--PPPPP-PPP-S---S---S-TT--HHHHHHHHHHHHHHTTPPPPHHHHHHHHHHTTS-HHHHHHHHHHHHHHTS------

Radius of gyration: 13.51 Å; Cα contacts (8 Å, |Δi|>4): 77; chains: 1; bounding box: 23×33×49 Å